Protein AF-A0A1B6ID13-F1 (afdb_monomer)

InterPro domains:
  IPR037213 RUN domain superfamily [G3DSA:1.20.58.900] (1-104)
  IPR037213 RUN domain superfamily [SSF140741] (4-104)

Organism: NCBI:txid320908

Radius of gyration: 14.61 Å; Cα contacts (8 Å, |Δi|>4): 83; chains: 1; bounding box: 34×30×37 Å

Secondary structure (DSSP, 8-state):
-HHHHHHHHHHHHHHHHHHHHT--TTHHHHSSHHHHHHHHHHHHHHHT---B-TTS-B-THHHHHHHHHH-TTTT--GGGTTSS-SS-HHHHHHHHHHHTT---

pLDDT: mean 80.52, std 12.15, range [51.22, 95.62]

Structure (mmCIF, N/CA/C/O backbone):
data_AF-A0A1B6ID13-F1
#
_entry.id   AF-A0A1B6ID13-F1
#
loop_
_atom_site.group_PDB
_atom_site.id
_atom_site.type_symbol
_atom_site.label_atom_id
_atom_site.label_alt_id
_atom_site.label_comp_id
_atom_site.label_asym_id
_atom_site.label_entity_id
_atom_site.label_seq_id
_atom_site.pdbx_PDB_ins_code
_atom_site.Cartn_x
_atom_site.Cartn_y
_atom_site.Cartn_z
_atom_site.occupancy
_atom_site.B_iso_or_equiv
_atom_site.auth_seq_id
_atom_site.auth_comp_id
_atom_site.auth_asym_id
_atom_site.auth_atom_id
_atom_site.pdbx_PDB_model_num
ATOM 1 N N . MET A 1 1 ? -20.691 10.360 -4.747 1.00 59.47 1 MET A N 1
ATOM 2 C CA . MET A 1 1 ? -19.863 9.532 -3.833 1.00 59.47 1 MET A CA 1
ATOM 3 C C . MET A 1 1 ? -19.183 8.427 -4.636 1.00 59.47 1 MET A C 1
ATOM 5 O O . MET A 1 1 ? -18.005 8.175 -4.424 1.00 59.47 1 MET A O 1
ATOM 9 N N . ASP A 1 2 ? -19.887 7.853 -5.612 1.00 72.38 2 ASP A N 1
ATOM 10 C CA . ASP A 1 2 ? -19.390 6.808 -6.517 1.00 72.38 2 ASP A CA 1
ATOM 11 C C . ASP A 1 2 ? -18.201 7.236 -7.397 1.00 72.38 2 ASP A C 1
ATOM 13 O O . ASP A 1 2 ? -17.281 6.444 -7.599 1.00 72.38 2 ASP A O 1
ATOM 17 N N . ASP A 1 3 ? -18.142 8.503 -7.827 1.00 87.25 3 ASP A N 1
ATOM 18 C CA . ASP A 1 3 ? -17.059 9.014 -8.685 1.00 87.25 3 ASP A CA 1
ATOM 19 C C . ASP A 1 3 ? -15.671 8.926 -8.029 1.00 87.25 3 ASP A C 1
ATOM 21 O O . ASP A 1 3 ? -14.677 8.623 -8.690 1.00 87.25 3 ASP A O 1
ATOM 25 N N . LEU A 1 4 ? -15.588 9.139 -6.709 1.00 90.81 4 LEU A N 1
ATOM 26 C CA . LEU A 1 4 ? -14.319 9.096 -5.977 1.00 90.81 4 LEU A CA 1
ATOM 27 C C . LEU A 1 4 ? -13.778 7.666 -5.878 1.00 90.81 4 LEU A C 1
ATOM 29 O O . LEU A 1 4 ? -12.586 7.434 -6.084 1.00 90.81 4 LEU A O 1
ATOM 33 N N . TYR A 1 5 ? -14.650 6.695 -5.595 1.00 90.12 5 TYR A N 1
ATOM 34 C CA . TYR A 1 5 ? -14.264 5.285 -5.559 1.00 90.12 5 TYR A CA 1
ATOM 35 C C . TYR A 1 5 ? -13.814 4.804 -6.939 1.00 90.12 5 TYR A C 1
ATOM 37 O O . TYR A 1 5 ? -12.768 4.163 -7.053 1.00 90.12 5 TYR A O 1
ATOM 45 N N . GLN A 1 6 ? -14.547 5.175 -7.992 1.00 92.81 6 GLN A N 1
ATOM 46 C CA . GLN A 1 6 ? -14.160 4.873 -9.369 1.00 92.81 6 GLN A CA 1
ATOM 47 C C . GLN A 1 6 ? -12.802 5.483 -9.720 1.00 92.81 6 GLN A C 1
ATOM 49 O O . GLN A 1 6 ? -11.957 4.797 -10.293 1.00 92.81 6 GLN A O 1
ATOM 54 N N . GLN A 1 7 ? -12.548 6.731 -9.325 1.00 95.12 7 GLN A N 1
ATOM 55 C CA . GLN A 1 7 ? -11.269 7.389 -9.572 1.00 95.12 7 GLN A CA 1
ATOM 56 C C . GLN A 1 7 ? -10.107 6.692 -8.850 1.00 95.12 7 GLN A C 1
ATOM 58 O O . GLN A 1 7 ? -9.057 6.482 -9.458 1.00 95.12 7 GLN A O 1
ATOM 63 N N . LEU A 1 8 ? -10.277 6.303 -7.583 1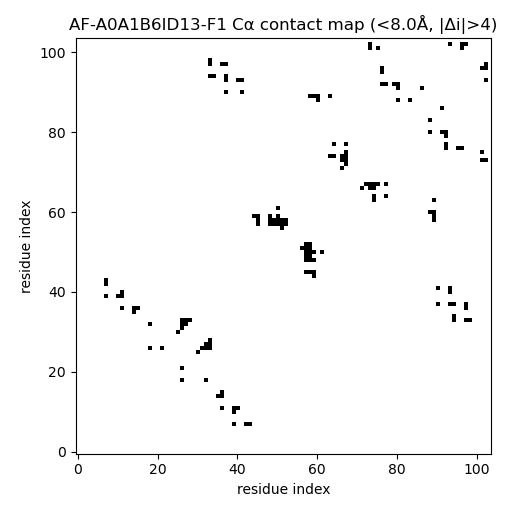.00 94.50 8 LEU A N 1
ATOM 64 C CA . LEU A 1 8 ? -9.240 5.598 -6.821 1.00 94.50 8 LEU A CA 1
ATOM 65 C C . LEU A 1 8 ? -8.919 4.225 -7.425 1.00 94.50 8 LEU A C 1
ATOM 67 O O . LEU A 1 8 ? -7.748 3.881 -7.595 1.00 94.50 8 LEU A O 1
ATOM 71 N N . LEU A 1 9 ? -9.947 3.466 -7.812 1.00 94.62 9 LEU A N 1
ATOM 72 C CA . LEU A 1 9 ? -9.769 2.169 -8.466 1.00 94.62 9 LEU A CA 1
ATOM 73 C C . LEU A 1 9 ? -9.157 2.315 -9.865 1.00 94.62 9 LEU A C 1
ATOM 75 O O . LEU A 1 9 ? -8.291 1.529 -10.246 1.00 94.62 9 LEU A O 1
ATOM 79 N N . HIS A 1 10 ? -9.537 3.352 -10.612 1.00 95.62 10 HIS A N 1
ATOM 80 C CA . HIS A 1 10 ? -8.938 3.657 -11.908 1.00 95.62 10 HIS A CA 1
ATOM 81 C C . HIS A 1 10 ? -7.456 4.045 -11.779 1.00 95.62 10 HIS A C 1
ATOM 83 O O . HIS A 1 10 ? -6.625 3.606 -12.578 1.00 95.62 10 HIS A O 1
ATOM 89 N N . GLN A 1 11 ? -7.085 4.808 -10.745 1.00 95.12 11 GLN A N 1
ATOM 90 C CA . GLN A 1 11 ? -5.680 5.106 -10.438 1.00 95.12 11 GLN A CA 1
ATOM 91 C C . GLN A 1 11 ? -4.884 3.845 -10.094 1.00 95.12 11 GLN A C 1
ATOM 93 O O . GLN A 1 11 ? -3.737 3.710 -10.528 1.00 95.12 11 GLN A O 1
ATOM 98 N N . LEU A 1 12 ? -5.480 2.911 -9.348 1.00 94.75 12 LEU A N 1
ATOM 99 C CA . LEU A 1 12 ? -4.837 1.638 -9.029 1.00 94.75 12 LEU A CA 1
ATOM 100 C C . LEU A 1 12 ? -4.609 0.818 -10.298 1.00 94.75 12 LEU A C 1
ATOM 102 O O . LEU A 1 12 ? -3.476 0.423 -10.572 1.00 94.75 12 LEU A O 1
ATOM 106 N N . LYS A 1 13 ? -5.660 0.649 -11.107 1.00 94.56 13 LYS A N 1
ATOM 107 C CA . LYS A 1 13 ? -5.611 -0.067 -12.384 1.00 94.56 13 LYS A CA 1
ATOM 108 C C . LYS A 1 13 ? -4.516 0.482 -13.299 1.00 94.56 13 LYS A C 1
ATOM 110 O O . LYS A 1 13 ? -3.620 -0.259 -13.686 1.00 94.56 13 LYS A O 1
ATOM 115 N N . THR A 1 14 ? -4.548 1.782 -13.587 1.00 94.25 14 THR A N 1
ATOM 116 C CA . THR A 1 14 ? -3.578 2.422 -14.496 1.00 94.25 14 THR A CA 1
ATOM 117 C C . THR A 1 14 ? -2.146 2.347 -13.967 1.00 94.25 14 THR A C 1
ATOM 119 O O . THR A 1 14 ? -1.203 2.193 -14.744 1.00 94.25 14 THR A O 1
ATOM 122 N N . THR A 1 15 ? -1.962 2.407 -12.643 1.00 92.44 15 THR A N 1
ATOM 123 C CA . THR A 1 15 ? -0.647 2.215 -12.021 1.00 92.44 15 THR A CA 1
ATOM 124 C C . THR A 1 15 ? -0.142 0.798 -12.270 1.00 92.44 15 THR A C 1
ATOM 126 O O . THR A 1 15 ? 0.964 0.650 -12.782 1.00 92.44 15 THR A O 1
ATOM 129 N N . VAL A 1 16 ? -0.948 -0.228 -11.985 1.00 89.81 16 VAL A N 1
ATOM 130 C CA . VAL A 1 16 ? -0.588 -1.642 -12.195 1.00 89.81 16 VAL A CA 1
ATOM 131 C C . VAL A 1 16 ? -0.325 -1.945 -13.672 1.00 89.81 16 VAL A C 1
ATOM 133 O O . VAL A 1 16 ? 0.707 -2.529 -13.997 1.00 89.81 16 VAL A O 1
ATOM 136 N N . GLU A 1 17 ? -1.194 -1.489 -14.576 1.00 90.88 17 GLU A N 1
ATOM 137 C CA . GLU A 1 17 ? -1.017 -1.652 -16.024 1.00 90.88 17 GLU A CA 1
ATOM 138 C C . GLU A 1 17 ? 0.290 -1.014 -16.508 1.00 90.88 17 GLU A C 1
ATOM 140 O O . GLU A 1 17 ? 1.054 -1.651 -17.230 1.00 90.88 17 GLU A O 1
ATOM 145 N N . GLY A 1 18 ? 0.601 0.208 -16.062 1.00 87.62 18 GLY A N 1
ATOM 146 C CA . GLY A 1 18 ? 1.842 0.890 -16.433 1.00 87.62 18 GLY A CA 1
ATOM 147 C C . GLY A 1 18 ? 3.105 0.197 -15.913 1.00 87.62 18 GLY A C 1
ATOM 148 O O . GLY A 1 18 ? 4.148 0.246 -16.563 1.00 87.62 18 GLY A O 1
ATOM 149 N N . LEU A 1 19 ? 3.024 -0.465 -14.758 1.00 84.94 19 LEU A N 1
ATOM 150 C CA . LEU A 1 19 ? 4.139 -1.234 -14.201 1.00 84.94 19 LEU A CA 1
ATOM 151 C C . LEU A 1 19 ? 4.374 -2.521 -15.001 1.00 84.94 19 LEU A C 1
ATOM 153 O O . LEU A 1 19 ? 5.516 -2.814 -15.355 1.00 84.94 19 LEU A O 1
ATOM 157 N N . LEU A 1 20 ? 3.300 -3.237 -15.346 1.00 83.25 20 LEU A N 1
ATOM 158 C CA . LEU A 1 20 ? 3.352 -4.477 -16.127 1.00 83.25 20 LEU A CA 1
ATOM 159 C C . LEU A 1 20 ? 3.761 -4.240 -17.588 1.00 83.25 20 LEU A C 1
ATOM 161 O O . LEU A 1 20 ? 4.538 -5.015 -18.144 1.00 83.25 20 LEU A O 1
ATOM 165 N N . ALA A 1 21 ? 3.286 -3.151 -18.201 1.00 82.12 21 ALA A N 1
ATOM 166 C CA . ALA A 1 21 ? 3.566 -2.819 -19.598 1.00 82.12 21 ALA A CA 1
ATOM 167 C C . ALA A 1 21 ? 5.055 -2.570 -19.873 1.00 82.12 21 ALA A C 1
ATOM 169 O O . ALA A 1 21 ? 5.517 -2.788 -20.989 1.00 82.12 21 ALA A O 1
ATOM 170 N N . SER A 1 22 ? 5.812 -2.136 -18.861 1.00 70.69 22 SER A N 1
ATOM 171 C CA . SER A 1 22 ? 7.240 -1.865 -19.022 1.00 70.69 22 SER A CA 1
ATOM 172 C C . SER A 1 22 ? 8.067 -3.127 -19.324 1.00 70.69 22 SER A C 1
ATOM 174 O O . SER A 1 22 ? 9.151 -2.997 -19.879 1.00 70.69 22 SER A O 1
ATOM 176 N N . GLN A 1 23 ? 7.572 -4.334 -18.993 1.00 67.88 23 GLN A N 1
ATOM 177 C CA . GLN A 1 23 ? 8.271 -5.632 -19.110 1.00 67.88 23 GLN A CA 1
ATOM 178 C C . GLN A 1 23 ? 9.706 -5.662 -18.542 1.00 67.88 23 GLN A C 1
ATOM 180 O O . GLN A 1 23 ? 10.446 -6.622 -18.756 1.00 67.88 23 GLN A O 1
ATOM 185 N N . VAL A 1 24 ? 10.116 -4.636 -17.791 1.00 70.12 24 VAL A N 1
ATOM 186 C CA . VAL A 1 24 ? 11.457 -4.561 -17.219 1.00 70.12 24 VAL A CA 1
ATOM 187 C C . VAL A 1 24 ? 11.479 -5.380 -15.931 1.00 70.12 24 VAL A C 1
ATOM 189 O O . VAL A 1 24 ? 10.578 -5.308 -15.094 1.00 70.12 24 VAL A O 1
ATOM 192 N N . THR A 1 25 ? 12.525 -6.174 -15.735 1.00 71.50 25 THR A N 1
ATOM 193 C CA . THR A 1 25 ? 12.757 -6.836 -14.448 1.00 71.50 25 THR A CA 1
ATOM 194 C C . THR A 1 25 ? 13.007 -5.791 -13.356 1.00 71.50 25 THR A C 1
ATOM 196 O O . THR A 1 25 ? 13.661 -4.781 -13.600 1.00 71.50 25 THR A O 1
ATOM 199 N N . ASN A 1 26 ? 12.540 -6.042 -12.130 1.00 71.44 26 ASN A N 1
ATOM 200 C CA . ASN A 1 26 ? 12.770 -5.187 -10.953 1.00 71.44 26 ASN A CA 1
ATOM 201 C C . ASN A 1 26 ? 12.118 -3.787 -10.979 1.00 71.44 26 ASN A C 1
ATOM 203 O O . ASN A 1 26 ? 12.561 -2.893 -10.256 1.00 71.44 26 ASN A O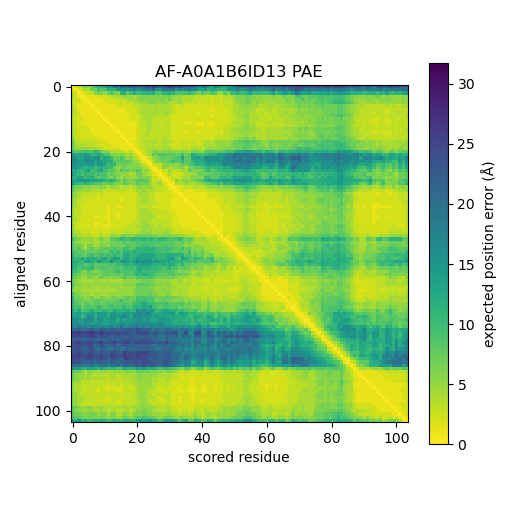 1
ATOM 207 N N . VAL A 1 27 ? 11.022 -3.592 -11.722 1.00 79.06 27 VAL A N 1
ATOM 208 C CA . VAL A 1 27 ? 10.237 -2.331 -11.737 1.00 79.06 27 VAL A CA 1
ATOM 209 C C . VAL A 1 27 ? 9.760 -1.902 -10.347 1.00 79.06 27 VAL A C 1
ATOM 211 O O . VAL A 1 27 ? 9.667 -0.707 -10.059 1.00 79.06 27 VAL A O 1
ATOM 214 N N . TRP A 1 28 ? 9.553 -2.873 -9.458 1.00 76.81 28 TRP A N 1
ATOM 215 C CA . TRP A 1 28 ? 9.297 -2.664 -8.033 1.00 76.81 28 TRP A CA 1
ATOM 216 C C . TRP A 1 28 ? 10.341 -1.822 -7.318 1.00 76.81 28 TRP A C 1
ATOM 218 O O . TRP A 1 28 ? 9.962 -0.833 -6.690 1.00 76.81 28 TRP A O 1
ATOM 228 N N . HIS A 1 29 ? 11.624 -2.134 -7.475 1.00 73.44 29 HIS A N 1
ATOM 229 C CA . HIS A 1 29 ? 12.686 -1.446 -6.743 1.00 73.44 29 HIS A CA 1
ATOM 230 C C . HIS A 1 29 ? 13.354 -0.334 -7.562 1.00 73.44 29 HIS A C 1
ATOM 232 O O . HIS A 1 29 ? 13.661 0.722 -7.021 1.00 73.44 29 HIS A O 1
ATOM 238 N N . VAL A 1 30 ? 13.554 -0.539 -8.867 1.00 74.12 30 VAL A N 1
ATOM 239 C CA . VAL A 1 30 ? 14.414 0.330 -9.693 1.00 74.12 30 VAL A CA 1
ATOM 240 C C . VAL A 1 30 ? 13.678 1.562 -10.217 1.00 74.12 30 VAL A C 1
ATOM 242 O O . VAL A 1 30 ? 14.247 2.647 -10.272 1.00 74.12 30 VAL A O 1
ATOM 245 N N . TYR A 1 31 ? 12.397 1.426 -10.561 1.00 77.50 31 TYR A N 1
ATOM 246 C CA . TYR A 1 31 ?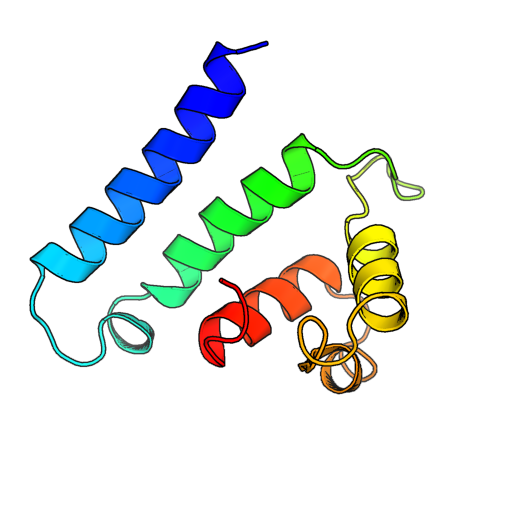 11.616 2.500 -11.192 1.00 77.50 31 TYR A CA 1
ATOM 247 C C . TYR A 1 31 ? 10.592 3.130 -10.241 1.00 77.50 31 TYR A C 1
ATOM 249 O O . TYR A 1 31 ? 9.625 3.763 -10.670 1.00 77.50 31 TYR A O 1
ATOM 257 N N . GLY A 1 32 ? 10.779 2.931 -8.932 1.00 85.50 32 GLY A N 1
ATOM 258 C CA . GLY A 1 32 ? 9.880 3.451 -7.904 1.00 85.50 32 GLY A CA 1
ATOM 259 C C . GLY A 1 32 ? 8.469 2.865 -7.975 1.00 85.50 32 GLY A C 1
ATOM 260 O O . GLY A 1 32 ? 7.525 3.492 -7.492 1.00 85.50 32 GLY A O 1
ATOM 261 N N . GLY A 1 33 ? 8.297 1.689 -8.585 1.00 88.69 33 GLY A N 1
ATOM 262 C CA . GLY A 1 33 ? 6.986 1.0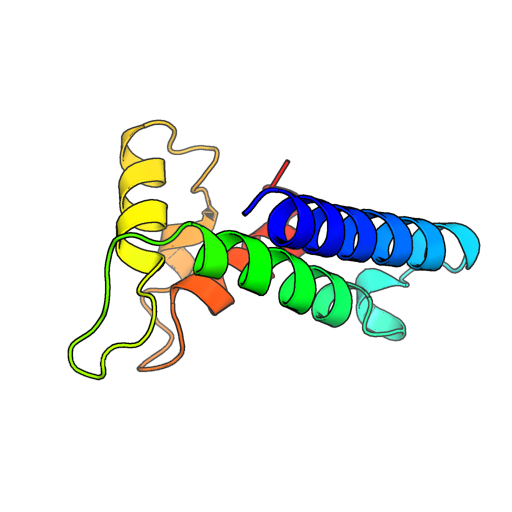75 -8.736 1.00 88.69 33 GLY A CA 1
ATOM 263 C C . GLY A 1 33 ? 6.317 0.793 -7.393 1.00 88.69 33 GLY A C 1
ATOM 264 O O . GLY A 1 33 ? 5.142 1.123 -7.226 1.00 88.69 33 GLY A O 1
ATOM 265 N N . LEU A 1 34 ? 7.082 0.301 -6.416 1.00 90.19 34 LEU A N 1
ATOM 266 C CA . LEU A 1 34 ? 6.587 0.056 -5.064 1.00 90.19 34 LEU A CA 1
ATOM 267 C C . LEU A 1 34 ? 6.053 1.343 -4.411 1.00 90.19 34 LEU A C 1
ATOM 269 O O . LEU A 1 34 ? 4.943 1.345 -3.888 1.00 90.19 34 LEU A O 1
ATOM 273 N N . ASN A 1 35 ? 6.770 2.466 -4.539 1.00 91.69 35 ASN A N 1
ATOM 274 C CA . ASN A 1 35 ? 6.321 3.773 -4.037 1.00 91.69 35 ASN A CA 1
ATOM 275 C C . ASN A 1 35 ? 5.034 4.253 -4.724 1.00 91.69 35 ASN A C 1
ATOM 277 O O . ASN A 1 35 ? 4.144 4.814 -4.084 1.00 91.69 35 ASN A O 1
ATOM 281 N N . ARG A 1 36 ? 4.914 4.041 -6.040 1.00 92.62 36 ARG A N 1
ATOM 282 C CA . ARG A 1 36 ? 3.710 4.418 -6.795 1.00 92.62 36 ARG A CA 1
ATOM 283 C C . ARG A 1 36 ? 2.500 3.608 -6.340 1.00 92.62 36 ARG A C 1
ATOM 285 O O . ARG A 1 36 ? 1.445 4.196 -6.109 1.00 92.62 36 ARG A O 1
ATOM 292 N N . LEU A 1 37 ? 2.659 2.296 -6.170 1.00 92.50 37 LEU A N 1
ATOM 293 C CA . LEU A 1 37 ? 1.583 1.436 -5.684 1.00 92.50 37 LEU A CA 1
ATOM 294 C C . LEU A 1 37 ? 1.210 1.778 -4.238 1.00 92.50 37 LEU A C 1
ATOM 296 O O . LEU A 1 37 ? 0.033 1.964 -3.936 1.00 92.50 37 LEU A O 1
ATOM 300 N N . HIS A 1 38 ? 2.211 1.954 -3.376 1.00 92.94 38 HIS A N 1
ATOM 301 C CA . HIS A 1 38 ? 2.036 2.366 -1.985 1.00 92.94 38 HIS A CA 1
ATOM 302 C C . HIS A 1 38 ? 1.220 3.654 -1.853 1.00 92.94 38 HIS A C 1
ATOM 304 O O . HIS A 1 38 ? 0.279 3.702 -1.060 1.00 92.94 38 HIS A O 1
ATOM 310 N N . ASN A 1 39 ? 1.508 4.664 -2.677 1.00 93.38 39 ASN A N 1
ATOM 311 C CA . ASN A 1 39 ? 0.765 5.922 -2.682 1.00 93.38 39 ASN A CA 1
ATOM 312 C C . ASN A 1 39 ? -0.715 5.739 -3.045 1.00 93.38 39 ASN A C 1
ATOM 314 O O . ASN A 1 39 ? -1.581 6.344 -2.412 1.00 93.38 39 ASN A O 1
ATOM 318 N N . VAL A 1 40 ? -1.027 4.924 -4.058 1.00 94.50 40 VAL A N 1
ATOM 319 C CA . VAL A 1 40 ? -2.419 4.705 -4.481 1.00 94.50 40 VAL A CA 1
ATOM 320 C C . VAL A 1 40 ? -3.185 3.881 -3.446 1.00 94.50 40 VAL A C 1
ATOM 322 O O . VAL A 1 40 ? -4.289 4.263 -3.058 1.00 94.50 40 VAL A O 1
ATOM 325 N N . VAL A 1 41 ? -2.584 2.806 -2.932 1.00 92.75 41 VAL A N 1
ATOM 326 C CA . VAL A 1 41 ? -3.197 1.961 -1.897 1.00 92.75 41 VAL A CA 1
ATOM 327 C C . VAL A 1 41 ? -3.412 2.749 -0.601 1.00 92.75 41 VAL A C 1
ATOM 329 O O . VAL A 1 41 ? -4.480 2.660 -0.00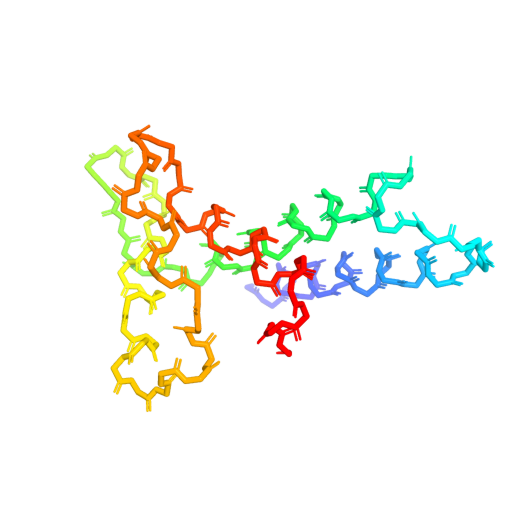0 1.00 92.75 41 VAL A O 1
ATOM 332 N N . SER A 1 42 ? -2.468 3.610 -0.212 1.00 91.69 42 SER A N 1
ATOM 333 C CA . SER A 1 42 ? -2.629 4.479 0.962 1.00 91.69 42 SER A CA 1
ATOM 334 C C . SER A 1 42 ? -3.832 5.420 0.833 1.00 91.69 42 SER A C 1
ATOM 336 O O . SER A 1 42 ? -4.558 5.619 1.805 1.00 91.69 42 SER A O 1
ATOM 338 N N . LYS A 1 43 ? -4.105 5.964 -0.362 1.00 92.12 43 LYS A N 1
ATOM 339 C CA . LYS A 1 43 ? -5.306 6.788 -0.600 1.00 92.12 43 LYS A CA 1
ATOM 340 C C . LYS A 1 43 ? -6.595 5.983 -0.454 1.00 92.12 43 LYS A C 1
ATOM 342 O O . LYS A 1 43 ? -7.563 6.497 0.099 1.00 92.12 43 LYS A O 1
ATOM 347 N N . ILE A 1 44 ? -6.603 4.731 -0.916 1.00 92.12 44 ILE A N 1
ATOM 348 C CA . ILE A 1 44 ? -7.756 3.831 -0.782 1.00 92.12 44 ILE A CA 1
ATOM 349 C C . ILE A 1 44 ? -8.059 3.564 0.696 1.00 92.12 44 ILE A C 1
ATOM 351 O O . ILE A 1 44 ? -9.203 3.732 1.115 1.00 92.12 44 ILE A O 1
ATOM 355 N N . PHE A 1 45 ? -7.039 3.229 1.494 1.00 88.81 45 PHE A N 1
ATOM 356 C CA . PHE A 1 45 ? -7.198 3.019 2.938 1.00 88.81 45 PHE A CA 1
ATOM 357 C C . PHE A 1 45 ? -7.734 4.277 3.638 1.00 88.81 45 PHE A C 1
ATOM 359 O O . PHE A 1 45 ? -8.700 4.195 4.397 1.00 88.81 45 PHE A O 1
ATOM 366 N N . LYS A 1 46 ? -7.175 5.456 3.326 1.00 89.00 46 LYS A N 1
ATOM 367 C CA . LYS A 1 46 ? -7.602 6.728 3.934 1.00 89.00 46 LYS A CA 1
ATOM 368 C C . LYS A 1 46 ? -9.037 7.119 3.561 1.00 89.00 46 LYS A C 1
ATOM 370 O O . LYS A 1 46 ? -9.760 7.607 4.422 1.00 89.00 46 LYS A O 1
ATOM 375 N N . ASN A 1 47 ? -9.478 6.860 2.328 1.00 87.19 47 ASN A N 1
ATOM 376 C CA . ASN A 1 47 ? -10.816 7.236 1.847 1.00 87.19 47 ASN A CA 1
ATOM 377 C C . ASN A 1 47 ? -11.975 6.488 2.544 1.00 87.19 47 ASN A C 1
ATOM 379 O O . ASN A 1 47 ? -13.106 6.962 2.553 1.00 87.19 47 ASN A O 1
ATOM 383 N N . GLY A 1 48 ? -11.717 5.311 3.118 1.00 77.62 48 GLY A N 1
ATOM 384 C CA . GLY A 1 48 ? -12.715 4.534 3.866 1.00 77.62 48 GLY A CA 1
ATOM 385 C C . GLY A 1 48 ? -12.556 4.609 5.383 1.00 77.62 48 GLY A C 1
ATOM 386 O O . GLY A 1 48 ? -13.304 3.950 6.111 1.00 77.62 48 GLY A O 1
ATOM 387 N N . CYS A 1 49 ? -11.565 5.357 5.868 1.00 85.75 49 CYS A N 1
ATOM 388 C CA . CYS A 1 49 ? -11.204 5.348 7.273 1.00 85.75 49 CYS A CA 1
ATOM 389 C C . CYS A 1 49 ? -12.251 6.087 8.110 1.00 85.75 49 CYS A C 1
ATOM 391 O O . CYS A 1 49 ? -12.575 7.243 7.852 1.00 85.75 49 CYS A O 1
ATOM 393 N N . LYS A 1 50 ? -12.779 5.403 9.128 1.00 85.19 50 LYS A N 1
ATOM 394 C CA . LYS A 1 50 ? -13.755 5.967 10.077 1.00 85.19 50 LYS A CA 1
ATOM 395 C C . LYS A 1 50 ? -13.110 6.470 11.367 1.00 85.19 50 LYS A C 1
ATOM 397 O O . LYS A 1 50 ? -13.770 7.137 12.157 1.00 85.19 50 LYS A O 1
ATOM 402 N N . THR A 1 51 ? -11.845 6.123 11.583 1.00 84.62 51 THR A N 1
ATOM 403 C CA . THR A 1 51 ? -11.066 6.528 12.749 1.00 84.62 51 THR A CA 1
ATOM 404 C C . THR A 1 51 ? -10.174 7.693 12.359 1.00 84.62 51 THR A C 1
ATOM 406 O O . THR A 1 51 ? -9.559 7.674 11.293 1.00 84.62 51 THR A O 1
ATOM 409 N N . PHE A 1 52 ? -10.100 8.697 13.224 1.00 84.69 52 PHE A N 1
ATOM 410 C CA . PHE A 1 52 ? -9.291 9.890 13.018 1.00 84.69 52 PHE A CA 1
ATOM 411 C C . PHE A 1 52 ? -8.420 10.125 14.250 1.00 84.69 52 PHE A C 1
ATOM 413 O O . PHE A 1 52 ? -8.857 9.887 15.379 1.00 84.69 52 PHE A O 1
ATOM 420 N N . GLY A 1 53 ? -7.181 10.555 14.025 1.00 80.62 53 GLY A N 1
ATOM 421 C CA . GLY A 1 53 ? -6.257 10.937 15.086 1.00 80.62 53 GLY A CA 1
ATOM 422 C C . GLY A 1 53 ? -6.639 12.266 15.742 1.00 80.62 53 GLY A C 1
ATOM 423 O O . GLY A 1 53 ? -7.582 12.942 15.332 1.00 80.62 53 GLY A O 1
ATOM 424 N N . GLN A 1 54 ? -5.863 12.678 16.749 1.00 75.81 54 GLN A N 1
ATOM 425 C CA . GLN A 1 54 ? -6.081 13.942 17.472 1.00 75.81 54 GLN A CA 1
ATOM 426 C C . GLN A 1 54 ? -6.015 15.182 16.566 1.00 75.81 54 GLN A C 1
ATOM 428 O O . GLN A 1 54 ? -6.679 16.175 16.841 1.00 75.81 54 GLN A O 1
ATOM 433 N N . GLU A 1 55 ? -5.252 15.109 15.475 1.00 80.38 55 GLU A N 1
ATOM 434 C CA . GLU A 1 55 ? -5.094 16.189 14.492 1.00 80.38 55 GLU A CA 1
ATOM 435 C C . GLU A 1 55 ? -6.143 16.140 13.363 1.00 80.38 55 GLU A C 1
ATOM 437 O O . GLU A 1 55 ? -6.079 16.930 12.428 1.00 80.38 55 GLU A O 1
ATOM 442 N N . GLY A 1 56 ? -7.120 15.225 13.429 1.00 79.94 56 GLY A N 1
ATOM 443 C CA . GLY A 1 56 ? -8.173 15.077 12.414 1.00 79.94 56 GLY A CA 1
ATOM 444 C C . GLY A 1 56 ? -7.765 14.269 11.178 1.00 79.94 56 GLY A C 1
ATOM 445 O O . GLY A 1 56 ? -8.584 14.068 10.284 1.00 79.94 56 GLY A O 1
ATOM 446 N N . GLU A 1 57 ? -6.534 13.760 11.134 1.00 80.38 57 GLU A N 1
ATOM 447 C CA . GLU A 1 57 ? -6.050 12.914 10.044 1.00 80.38 57 GLU A CA 1
ATOM 448 C C . GLU A 1 57 ? -6.611 11.480 10.131 1.00 80.38 57 GLU A C 1
ATOM 450 O O . GLU A 1 57 ? -6.719 10.936 11.236 1.00 80.38 57 GLU A O 1
ATOM 455 N N . PRO A 1 58 ? -6.940 10.830 8.995 1.00 84.31 58 PRO A N 1
ATOM 456 C CA . PRO A 1 58 ? -7.393 9.440 8.968 1.00 84.31 58 PRO A CA 1
ATOM 457 C C . PRO A 1 58 ? -6.386 8.475 9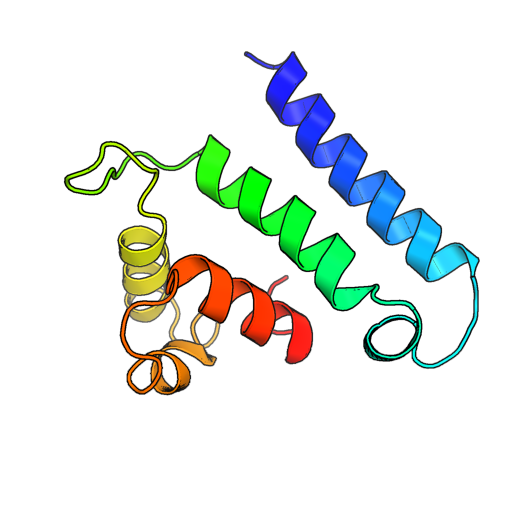.614 1.00 84.31 58 PRO A C 1
ATOM 459 O O . PRO A 1 58 ? -5.290 8.268 9.090 1.00 84.31 58 PRO A O 1
ATOM 462 N N . ASP A 1 59 ? -6.780 7.820 10.708 1.00 85.38 59 ASP A N 1
ATOM 463 C CA . ASP A 1 59 ? -5.966 6.815 11.395 1.00 85.38 59 ASP A CA 1
ATOM 464 C C . ASP A 1 59 ? -6.369 5.396 10.975 1.00 85.38 59 ASP A C 1
ATOM 466 O O . ASP A 1 59 ? -7.186 4.713 11.600 1.00 85.38 59 ASP A O 1
ATOM 470 N N . CYS A 1 60 ? -5.753 4.936 9.888 1.00 87.75 60 CYS A N 1
ATOM 471 C CA . CYS A 1 60 ? -5.962 3.586 9.370 1.00 87.75 60 CYS A CA 1
ATOM 472 C C . CYS A 1 60 ? -5.292 2.502 10.236 1.00 87.75 60 CYS A C 1
ATOM 474 O O . CYS A 1 60 ? -5.505 1.312 9.988 1.00 87.75 60 CYS A O 1
ATOM 476 N N . TRP A 1 61 ? -4.477 2.872 11.236 1.00 85.81 61 TRP A N 1
ATOM 477 C CA . TRP A 1 61 ? -3.719 1.907 12.032 1.00 85.81 61 TRP A CA 1
ATOM 478 C C . TRP A 1 61 ? -4.635 1.031 12.879 1.00 85.81 61 TRP A C 1
ATOM 480 O O . TRP A 1 61 ? -4.435 -0.177 12.927 1.00 85.81 61 TRP A O 1
ATOM 490 N N . VAL A 1 62 ? -5.690 1.600 13.468 1.00 83.69 62 VAL A N 1
ATOM 491 C CA . VAL A 1 62 ? -6.664 0.841 14.271 1.00 83.69 62 VAL A CA 1
ATOM 492 C C . VAL A 1 62 ? -7.335 -0.264 13.447 1.00 83.69 62 VAL A C 1
ATOM 494 O O . VAL A 1 62 ? -7.502 -1.385 13.926 1.00 83.69 62 VAL A O 1
ATOM 497 N N . PHE A 1 63 ? -7.668 0.020 12.184 1.00 85.06 63 PHE A N 1
ATOM 498 C CA . PHE A 1 63 ? -8.212 -0.982 11.265 1.00 85.06 63 PHE A CA 1
ATOM 499 C C . PHE A 1 63 ? -7.202 -2.105 10.990 1.00 85.06 63 PHE A C 1
ATOM 501 O O . PHE A 1 63 ? -7.537 -3.283 11.107 1.00 85.06 63 PHE A O 1
ATOM 508 N N . ILE A 1 64 ? -5.955 -1.742 10.683 1.00 84.56 64 ILE A N 1
ATOM 509 C CA . ILE A 1 64 ? -4.869 -2.697 10.420 1.00 84.56 64 ILE A CA 1
ATOM 510 C C . ILE A 1 64 ? -4.579 -3.561 11.651 1.00 84.56 64 ILE A C 1
ATOM 512 O O . ILE A 1 64 ? -4.382 -4.769 11.524 1.00 84.56 64 ILE A O 1
ATOM 516 N N . GLN A 1 65 ? -4.599 -2.970 12.847 1.00 81.94 65 GLN A N 1
ATOM 517 C CA . GLN A 1 65 ? -4.508 -3.722 14.091 1.00 81.94 65 GLN A CA 1
ATOM 518 C C . GLN A 1 65 ? -5.659 -4.717 14.191 1.00 81.94 65 GLN A C 1
ATOM 520 O O . GLN A 1 65 ? -5.396 -5.878 14.443 1.00 81.94 65 GLN A O 1
ATOM 525 N N . GLY A 1 66 ? -6.906 -4.323 13.922 1.00 83.19 66 GLY A N 1
ATOM 526 C CA . GLY A 1 66 ? -8.046 -5.248 13.926 1.00 83.19 66 GLY A CA 1
ATOM 527 C C . GLY A 1 66 ? -7.880 -6.449 12.981 1.00 83.19 66 GLY A C 1
ATOM 528 O O . GLY A 1 66 ? -8.246 -7.567 13.346 1.00 83.19 66 GLY A O 1
ATOM 529 N N . LEU A 1 67 ? -7.264 -6.263 11.806 1.00 81.19 67 LEU A N 1
ATOM 530 C CA . LEU A 1 67 ? -6.989 -7.365 10.873 1.00 81.19 67 LEU A CA 1
ATOM 531 C C . LEU A 1 67 ? -6.094 -8.450 11.483 1.00 81.19 67 LEU A C 1
ATOM 533 O O . LEU A 1 67 ? -6.302 -9.627 11.187 1.00 81.19 67 LEU A O 1
ATOM 537 N N . SER A 1 68 ? -5.145 -8.094 12.359 1.00 76.19 68 SER A N 1
ATOM 538 C CA . SER A 1 68 ? -4.277 -9.089 13.005 1.00 76.19 68 SER A CA 1
ATOM 539 C C . SER A 1 68 ? -5.012 -10.010 13.969 1.00 76.19 68 SER A C 1
ATOM 541 O O . SER A 1 68 ? -4.557 -11.129 14.195 1.00 76.19 68 SER A O 1
ATOM 543 N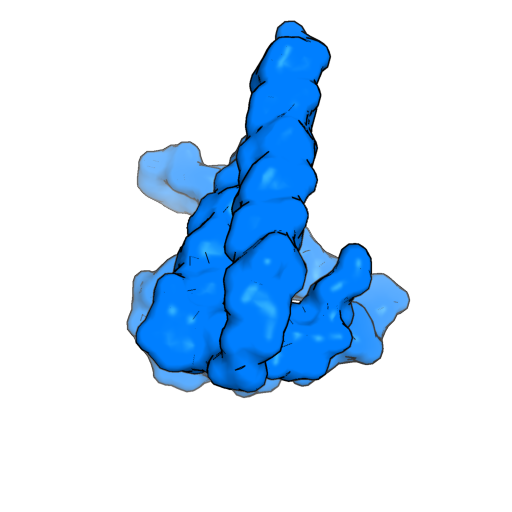 N . TRP A 1 69 ? -6.167 -9.582 14.480 1.00 76.75 69 TRP A N 1
ATOM 544 C CA . TRP A 1 69 ? -7.028 -10.405 15.326 1.00 76.75 69 TRP A CA 1
ATOM 545 C C . TRP A 1 69 ? -7.919 -11.334 14.501 1.00 76.75 69 TRP A C 1
ATOM 547 O O . TRP A 1 69 ? -8.223 -12.437 14.945 1.00 76.75 69 TRP A O 1
ATOM 557 N N . LEU A 1 70 ? -8.337 -10.896 13.310 1.00 78.81 70 LEU A N 1
ATOM 558 C CA . LEU A 1 70 ? -9.224 -11.666 12.434 1.00 78.81 70 LEU A CA 1
ATOM 559 C C . LEU A 1 70 ? -8.467 -12.728 11.637 1.00 78.81 70 LEU A C 1
ATOM 561 O O . LEU A 1 70 ? -8.903 -13.873 11.554 1.00 78.81 70 LEU A O 1
ATOM 565 N N . GLN A 1 71 ? -7.335 -12.348 11.046 1.00 73.38 71 GLN A N 1
ATOM 566 C CA . GLN A 1 71 ? -6.510 -13.249 10.257 1.00 73.38 71 GLN A CA 1
ATOM 567 C C . GLN A 1 71 ? -5.031 -12.863 10.404 1.00 73.38 71 GLN A C 1
ATOM 569 O O . GLN A 1 71 ? -4.514 -12.044 9.635 1.00 73.38 71 GLN A O 1
ATOM 574 N N . PRO A 1 72 ? -4.314 -13.489 11.354 1.00 68.88 72 PRO A N 1
ATOM 575 C CA . PRO A 1 72 ? -2.908 -13.190 11.626 1.00 68.88 72 PRO A CA 1
ATOM 576 C C . PRO A 1 72 ? -1.994 -13.310 10.398 1.00 68.88 72 PRO A C 1
ATOM 578 O O . PRO A 1 72 ? -0.979 -12.630 10.319 1.00 68.88 72 PRO A O 1
ATOM 581 N N . SER A 1 73 ? -2.357 -14.138 9.411 1.00 70.44 73 SER A N 1
ATOM 582 C CA . SER A 1 73 ? -1.584 -14.291 8.174 1.00 70.44 73 SER A CA 1
ATOM 583 C C . SER A 1 73 ? -1.696 -13.092 7.221 1.00 70.44 73 SER A C 1
ATOM 585 O O . SER A 1 73 ? -0.765 -12.850 6.461 1.00 70.44 73 SER A O 1
ATOM 587 N N . LEU A 1 74 ? -2.812 -12.347 7.238 1.00 64.50 74 LEU A N 1
ATOM 588 C CA . LEU A 1 74 ? -2.993 -11.129 6.427 1.00 64.50 74 LEU A CA 1
ATOM 589 C C . LEU A 1 74 ? -2.278 -9.938 7.056 1.00 64.50 74 LEU A C 1
ATOM 591 O O . LEU A 1 74 ? -1.711 -9.101 6.362 1.00 64.50 74 LEU A O 1
ATOM 595 N N . ALA A 1 75 ? -2.250 -9.896 8.383 1.00 61.72 75 ALA A N 1
ATOM 596 C CA . ALA A 1 75 ? -1.408 -8.987 9.134 1.00 61.72 75 ALA A CA 1
ATOM 597 C C . ALA A 1 75 ? -0.141 -9.717 9.587 1.00 61.72 75 ALA A C 1
ATOM 599 O O . ALA A 1 75 ? 0.142 -9.764 10.775 1.00 61.72 75 ALA A O 1
ATOM 600 N N . ALA A 1 76 ? 0.637 -10.281 8.662 1.00 60.19 76 ALA A N 1
ATOM 601 C CA . ALA A 1 76 ? 1.935 -10.875 8.999 1.00 60.19 76 ALA A CA 1
ATOM 602 C C . ALA A 1 76 ? 3.010 -9.812 9.336 1.00 60.19 76 ALA A C 1
ATOM 604 O O . ALA A 1 76 ? 4.075 -10.142 9.849 1.00 60.19 76 ALA A O 1
ATOM 605 N N . SER A 1 77 ? 2.731 -8.523 9.080 1.00 56.12 77 SER A N 1
ATOM 606 C CA . SER A 1 77 ? 3.671 -7.400 9.253 1.00 56.12 77 SER A CA 1
ATOM 607 C C . SER A 1 77 ? 3.564 -6.518 10.537 1.00 56.12 77 SER A C 1
ATOM 609 O O . SER A 1 77 ? 4.316 -5.549 10.643 1.00 56.12 77 SER A O 1
ATOM 611 N N . PRO A 1 78 ? 2.708 -6.749 11.560 1.00 54.09 78 PRO A N 1
ATOM 612 C CA . PRO A 1 78 ? 2.588 -5.843 12.705 1.00 54.09 78 PRO A CA 1
ATOM 613 C C . PRO A 1 78 ? 3.824 -5.875 13.612 1.00 54.09 78 PRO A C 1
ATOM 615 O O . PRO A 1 78 ? 4.066 -4.903 14.325 1.00 54.09 78 PRO A O 1
ATOM 618 N N . THR A 1 79 ? 4.649 -6.926 13.552 1.00 52.47 79 THR A N 1
ATOM 619 C CA . THR A 1 79 ? 5.905 -7.024 14.311 1.00 52.47 79 THR A CA 1
ATOM 620 C C . THR A 1 79 ? 6.942 -5.979 13.887 1.00 52.47 79 THR A C 1
ATOM 622 O O . THR A 1 79 ? 7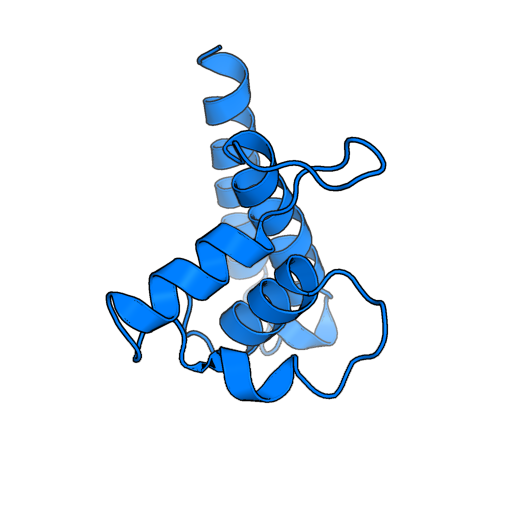.741 -5.563 14.716 1.00 52.47 79 THR A O 1
ATOM 625 N N . PHE A 1 80 ? 6.906 -5.489 12.641 1.00 53.09 80 PHE A N 1
ATOM 626 C CA . PHE A 1 80 ? 7.904 -4.539 12.119 1.00 53.09 80 PHE A CA 1
ATOM 627 C C . PHE A 1 80 ? 7.617 -3.071 12.463 1.00 53.09 80 PHE A C 1
ATOM 629 O O . PHE A 1 80 ? 8.493 -2.220 12.335 1.00 53.09 80 PHE A O 1
ATOM 636 N N . VAL A 1 81 ? 6.395 -2.745 12.892 1.00 57.66 81 VAL A N 1
ATOM 637 C CA . VAL A 1 81 ? 5.966 -1.346 13.091 1.00 57.66 81 VAL A CA 1
ATOM 638 C C . VAL A 1 81 ? 6.239 -0.855 14.520 1.00 57.66 81 VAL A C 1
ATOM 640 O O . VAL A 1 81 ? 6.124 0.335 14.812 1.00 57.66 81 VAL A O 1
ATOM 643 N N . SER A 1 82 ? 6.637 -1.756 15.425 1.00 54.44 82 SER A N 1
ATOM 644 C CA . SER A 1 82 ? 6.931 -1.403 16.818 1.00 54.44 82 SER A CA 1
ATOM 645 C C . SER A 1 82 ? 8.232 -0.601 16.981 1.00 54.44 82 SER A C 1
ATOM 647 O O . SER A 1 82 ? 8.398 0.053 18.008 1.00 54.44 82 SER A O 1
ATOM 649 N N . GLU A 1 83 ? 9.127 -0.611 15.986 1.00 53.09 83 GLU A N 1
ATOM 650 C CA . GLU A 1 83 ? 10.454 0.028 16.065 1.00 53.09 83 GLU A CA 1
ATOM 651 C C . GLU A 1 83 ? 10.529 1.400 15.369 1.00 53.09 83 GLU A C 1
ATOM 653 O O . GLU A 1 83 ? 11.422 2.199 15.653 1.00 53.09 83 GLU A O 1
ATOM 658 N N . SER A 1 84 ? 9.581 1.733 14.485 1.00 51.88 84 SER A N 1
ATOM 659 C CA . SER A 1 84 ? 9.563 3.029 13.802 1.00 51.88 84 SER A CA 1
ATOM 660 C C . SER A 1 84 ? 8.853 4.081 14.656 1.00 51.88 84 SER A C 1
ATOM 662 O O . SER A 1 84 ? 7.639 4.275 14.557 1.00 51.88 84 SER A O 1
ATOM 664 N N . GLY A 1 85 ? 9.613 4.774 15.505 1.00 51.22 85 GLY A N 1
ATOM 665 C CA . GLY A 1 85 ? 9.131 5.936 16.250 1.00 51.22 85 GLY A CA 1
ATOM 666 C C . GLY A 1 85 ? 8.446 6.965 15.337 1.00 51.22 85 GLY A C 1
ATOM 667 O O . GLY A 1 85 ? 9.041 7.465 14.384 1.00 51.22 85 GLY A O 1
ATOM 668 N N . GLY A 1 86 ? 7.177 7.260 15.625 1.00 54.97 86 GLY A N 1
ATOM 669 C CA . GLY A 1 86 ? 6.446 8.450 15.165 1.00 54.97 86 GLY A CA 1
ATOM 670 C C . GLY A 1 86 ? 6.026 8.548 13.691 1.00 54.97 86 GLY A C 1
ATOM 671 O O . GLY A 1 86 ? 5.263 9.451 13.368 1.00 54.97 86 GLY A O 1
ATOM 672 N N . ARG A 1 87 ? 6.471 7.668 12.785 1.00 60.59 87 ARG A N 1
ATOM 673 C CA . ARG A 1 87 ? 6.036 7.695 11.372 1.00 60.59 87 ARG A CA 1
ATOM 674 C C . ARG A 1 87 ? 4.699 6.970 11.189 1.00 60.59 87 ARG A C 1
ATOM 676 O O . ARG A 1 87 ? 4.431 6.016 11.913 1.00 60.59 87 ARG A O 1
ATOM 683 N N . ASP A 1 88 ? 3.882 7.426 10.229 1.00 80.00 88 ASP A N 1
ATOM 684 C CA . ASP A 1 88 ? 2.562 6.868 9.874 1.00 80.00 88 ASP A CA 1
ATOM 685 C C . ASP A 1 88 ? 2.630 5.326 9.809 1.00 80.00 88 ASP A C 1
ATOM 687 O O . ASP A 1 88 ? 3.173 4.726 8.871 1.00 80.00 88 ASP A O 1
ATOM 691 N N . LYS A 1 89 ? 2.150 4.685 10.884 1.00 84.38 89 LYS A N 1
ATOM 692 C CA . LYS A 1 89 ? 2.250 3.236 11.109 1.00 84.38 89 LYS A CA 1
ATOM 693 C C . LYS A 1 89 ? 1.482 2.467 10.046 1.00 84.38 89 LYS A C 1
ATOM 695 O O . LYS A 1 89 ? 1.950 1.436 9.565 1.00 84.38 89 LYS A O 1
ATOM 700 N N . ALA A 1 90 ? 0.331 3.007 9.648 1.00 85.62 90 ALA A N 1
ATOM 701 C CA . ALA A 1 90 ? -0.485 2.440 8.593 1.00 85.62 90 ALA A CA 1
ATOM 702 C C . ALA A 1 90 ? 0.246 2.505 7.252 1.00 85.62 90 ALA A C 1
ATOM 704 O O . ALA A 1 90 ? 0.372 1.482 6.581 1.00 85.62 90 ALA A O 1
ATOM 705 N N . ALA A 1 91 ? 0.814 3.661 6.898 1.00 87.00 91 ALA A N 1
ATOM 706 C CA . ALA A 1 91 ? 1.607 3.785 5.679 1.00 87.00 91 ALA A CA 1
ATOM 707 C C . ALA A 1 91 ? 2.797 2.812 5.672 1.00 87.00 91 ALA A C 1
ATOM 709 O O . ALA A 1 91 ? 3.047 2.159 4.659 1.00 87.00 91 ALA A O 1
ATOM 710 N N . THR A 1 92 ? 3.495 2.666 6.799 1.00 87.50 92 THR A N 1
ATOM 711 C CA . THR A 1 92 ? 4.634 1.743 6.929 1.00 87.50 92 THR A CA 1
ATOM 712 C C . THR A 1 92 ? 4.209 0.287 6.726 1.00 87.50 92 THR A C 1
ATOM 714 O O . THR A 1 92 ? 4.845 -0.444 5.966 1.00 87.50 92 THR A O 1
ATOM 717 N N . TRP A 1 93 ? 3.100 -0.127 7.342 1.00 88.12 93 TRP A N 1
ATOM 718 C CA . TRP A 1 93 ? 2.555 -1.474 7.179 1.00 88.12 93 TRP A CA 1
ATOM 719 C C . TRP A 1 93 ? 2.100 -1.755 5.744 1.00 88.12 93 TRP A C 1
ATOM 721 O O . TRP A 1 93 ? 2.402 -2.825 5.216 1.00 88.12 93 TRP A O 1
ATOM 731 N N . ILE A 1 94 ? 1.434 -0.799 5.084 1.00 89.00 94 ILE A N 1
ATOM 732 C CA . ILE A 1 94 ? 1.014 -0.948 3.681 1.00 89.00 94 ILE A CA 1
ATOM 733 C C . ILE A 1 94 ? 2.248 -1.124 2.794 1.00 89.00 94 ILE A C 1
ATOM 735 O O . ILE A 1 94 ? 2.285 -2.045 1.983 1.00 89.00 94 ILE A O 1
ATOM 739 N N . TYR A 1 95 ? 3.273 -0.281 2.965 1.00 89.06 95 TYR A N 1
ATOM 740 C CA . TYR A 1 95 ? 4.509 -0.373 2.184 1.00 89.06 95 TYR A CA 1
ATOM 741 C C . TYR A 1 95 ? 5.145 -1.758 2.320 1.00 89.06 95 TYR A C 1
ATOM 743 O O . TYR A 1 95 ? 5.448 -2.407 1.321 1.00 89.06 95 TYR A O 1
ATOM 751 N N . LYS A 1 96 ? 5.300 -2.232 3.562 1.00 87.12 96 LYS A N 1
ATOM 752 C CA . LYS A 1 96 ? 5.913 -3.532 3.840 1.00 87.12 96 LYS A CA 1
ATOM 753 C C . LYS A 1 96 ? 5.080 -4.695 3.322 1.00 87.12 96 LYS A C 1
ATOM 755 O O . LYS A 1 96 ? 5.649 -5.620 2.761 1.00 87.12 96 LYS A O 1
ATOM 760 N N . SER A 1 97 ? 3.757 -4.618 3.427 1.00 87.12 97 SER A N 1
ATOM 761 C CA . SER A 1 97 ? 2.861 -5.662 2.917 1.00 87.12 97 SER A CA 1
ATOM 762 C C . SER A 1 97 ? 2.873 -5.754 1.389 1.00 87.12 97 SER A C 1
ATOM 764 O O . SER A 1 97 ? 2.738 -6.844 0.832 1.00 87.12 97 SER A O 1
ATOM 766 N N . LEU A 1 98 ? 3.061 -4.622 0.703 1.00 88.31 98 LEU A N 1
ATOM 767 C CA . LEU A 1 98 ? 3.270 -4.585 -0.745 1.00 88.31 98 LEU A CA 1
ATOM 768 C C . LEU A 1 98 ? 4.645 -5.147 -1.132 1.00 88.31 98 LEU A C 1
ATOM 770 O O . LEU A 1 98 ? 4.736 -5.928 -2.074 1.00 88.31 98 LEU A O 1
ATOM 774 N N . GLU A 1 99 ? 5.695 -4.791 -0.387 1.00 87.06 99 GLU A N 1
ATOM 775 C CA . GLU A 1 99 ? 7.060 -5.305 -0.573 1.00 87.06 99 GLU A CA 1
ATOM 776 C C . GLU A 1 99 ? 7.138 -6.827 -0.361 1.00 87.06 99 GLU A C 1
ATOM 778 O O . GLU A 1 99 ? 7.824 -7.517 -1.111 1.00 87.06 99 GLU A O 1
ATOM 783 N N . SER A 1 100 ? 6.404 -7.370 0.618 1.00 85.31 100 SER A N 1
ATOM 784 C CA . SER A 1 100 ? 6.355 -8.808 0.920 1.00 85.31 100 SER A CA 1
ATOM 785 C C . SER A 1 100 ? 5.291 -9.584 0.144 1.00 85.31 100 SER A C 1
ATOM 787 O O . SER A 1 100 ? 5.148 -10.783 0.371 1.00 85.31 100 SER A O 1
ATOM 789 N N . HIS A 1 101 ? 4.536 -8.932 -0.748 1.00 82.62 101 HIS A N 1
ATOM 790 C CA . HIS A 1 101 ? 3.446 -9.552 -1.511 1.00 82.62 101 HIS A CA 1
ATOM 791 C C . HIS A 1 101 ? 2.375 -10.232 -0.627 1.00 82.62 101 HIS A C 1
ATOM 793 O O . HIS A 1 101 ? 1.780 -11.234 -1.018 1.00 82.62 101 HIS A O 1
ATOM 799 N N . THR A 1 102 ? 2.125 -9.704 0.575 1.00 81.38 102 THR A N 1
ATOM 800 C CA . THR A 1 102 ? 1.126 -10.252 1.515 1.00 81.38 102 THR A CA 1
ATOM 801 C C . THR A 1 102 ? -0.214 -9.519 1.460 1.00 81.38 102 THR A C 1
ATOM 803 O O . THR A 1 102 ? -1.178 -9.970 2.072 1.00 81.38 102 THR A O 1
ATOM 806 N N . LEU A 1 103 ? -0.280 -8.389 0.749 1.00 78.75 103 LEU A N 1
ATOM 807 C CA . LEU A 1 103 ? -1.520 -7.666 0.472 1.00 78.75 103 LEU A CA 1
ATOM 808 C C . LEU A 1 103 ? -2.089 -8.140 -0.876 1.00 78.75 103 LEU A C 1
ATOM 810 O O . LEU A 1 103 ? -1.446 -7.934 -1.906 1.00 78.75 103 LEU A O 1
ATOM 814 N N . SER A 1 104 ? -3.260 -8.783 -0.852 1.00 66.19 104 SER A N 1
ATOM 815 C CA . SER A 1 104 ? -3.968 -9.313 -2.033 1.00 66.19 104 SER A CA 1
ATOM 816 C C . SER A 1 104 ? -5.117 -8.425 -2.480 1.00 66.19 104 SER A C 1
ATOM 818 O O . SER A 1 104 ? -5.896 -8.033 -1.580 1.00 66.19 104 SER A O 1
#

Sequence (104 aa):
MDDLYQQLLHQLKTTVEGLLASQVTNVWHVYGGLNRLHNVVSKIFKNGCKTFGQEGEPDCWVFIQGLSWLQPSLAASPTFVSESGGRDKAATWIYKSLESHTLS

Foldseek 3Di:
DVVVVVVLVVQLVVLVCVLVVVVDPPCVPPVCSLVSNLVSVVVVLQVPAPDADPVRGRQSVVVLVVVCVVPVQLSVPPVPLVPDPPPRSVSVSSSVCSVVVSHD

Solvent-accessible surface area (backbone atoms only — not comparable to full-atom values): 6140 Å² total; per-residue (Å²): 118,67,67,60,58,51,49,53,52,49,52,45,51,55,51,54,52,58,57,60,71,64,74,56,84,59,40,52,74,76,69,46,39,48,59,55,50,38,55,47,52,50,50,55,52,45,76,71,40,88,42,58,45,99,86,67,48,62,38,46,41,65,59,54,55,52,40,36,76,77,40,48,76,66,36,68,57,67,79,68,54,79,75,55,80,91,55,65,56,40,59,53,43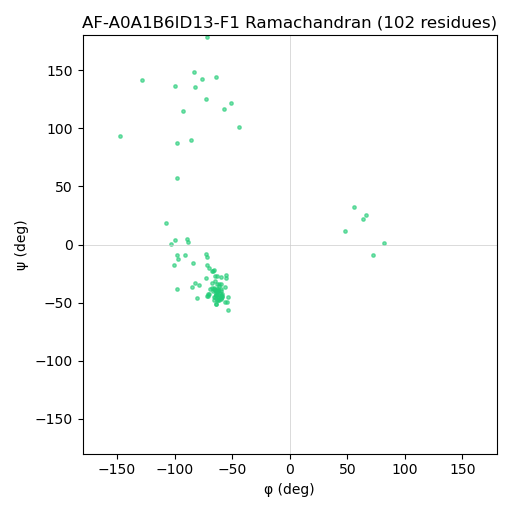,51,43,50,29,58,74,68,66,52,66,130

Nearest PDB structures (foldseek):
  5ecf-assembly10_J  TM=3.942E-01  e=7.504E+00  Talaromyces marneffei PM1
  7a9x-assembly1_A  TM=3.463E-01  e=9.927E+00  Saccharomyces cerevisiae S288C

Mean predicted aligned error: 7.29 Å